Protein AF-A0A6N9H596-F1 (afdb_monomer)

Nearest PDB structures (foldseek):
  4kg4-assembly2_B  TM=6.876E-01  e=5.874E-07  Saccharomyces cerevisiae S288C
  6am0-assembly1_E  TM=7.387E-01  e=6.063E-06  Kluyveromyces lactis NRRL Y-1140
  3dku-assembly8_H  TM=7.621E-01  e=1.562E-05  Escherichia coli APEC O1
  4hfq-assembly1_B  TM=6.182E-01  e=1.717E-06  Streptococcus pneumoniae TIGR4
  3fk9-assembly1_B  TM=6.893E-01  e=8.055E-05  Halalkalibacterium halodurans

Foldseek 3Di:
DDDDDDDPPDALEAEKEFEWAQQQPAQWTKWFDFPPAQATEGQIHGADDVGDSLRRRQVRCCAFFVWGADSVQKDFLDWDKDCFRGDPPHIYTYGYIYGQDHTPPAPSVATDGHDGTPDMDIAHLQHDDDDPRHHYTCCSHVPDSVRQDPCRNPD

Solvent-accessible surface area (backbone atoms only — not comparable to full-atom values): 8842 Å² total; per-residue (Å²): 136,84,78,95,83,81,76,82,76,74,79,52,61,45,60,30,14,28,41,45,38,42,43,92,86,48,74,22,34,50,28,30,22,45,64,98,60,54,40,34,29,54,45,48,39,61,47,57,94,90,48,47,56,67,58,26,30,43,51,32,36,35,56,39,38,56,22,51,66,60,72,93,39,51,40,80,71,51,72,51,73,28,60,34,72,88,42,90,90,29,31,32,39,35,40,33,29,40,41,71,64,78,53,53,71,58,43,86,92,64,55,52,64,28,86,62,42,67,44,59,47,78,40,52,64,74,68,75,82,69,52,101,76,42,35,63,20,42,48,44,66,77,43,54,56,76,59,64,56,89,63,57,80,56,126

Structure (mmCIF, N/CA/C/O backbone):
data_AF-A0A6N9H596-F1
#
_entry.id   AF-A0A6N9H596-F1
#
loop_
_atom_site.group_PDB
_atom_site.id
_atom_site.type_symbol
_atom_site.label_atom_id
_atom_site.label_alt_id
_atom_site.label_comp_id
_atom_site.label_asym_id
_atom_site.label_entity_id
_atom_site.label_seq_id
_atom_site.pdbx_PDB_ins_code
_atom_site.Cartn_x
_atom_site.Cartn_y
_atom_site.Cartn_z
_atom_site.occupancy
_atom_site.B_iso_or_equiv
_atom_site.auth_seq_id
_atom_site.auth_comp_id
_atom_site.auth_asym_id
_atom_site.auth_atom_id
_atom_site.pdbx_PDB_model_num
ATOM 1 N N . MET A 1 1 ? -27.590 21.011 37.246 1.00 34.81 1 MET A N 1
ATOM 2 C CA . MET A 1 1 ? -28.339 19.759 37.486 1.00 34.81 1 MET A CA 1
ATOM 3 C C . MET A 1 1 ? -28.638 19.168 36.111 1.00 34.81 1 MET A C 1
ATOM 5 O O . MET A 1 1 ? -29.589 19.600 35.486 1.00 34.81 1 MET A O 1
ATOM 9 N N . ALA A 1 2 ? -27.620 18.592 35.466 1.00 35.25 2 ALA A N 1
ATOM 10 C CA . ALA A 1 2 ? -27.331 17.146 35.418 1.00 35.25 2 ALA A CA 1
ATOM 11 C C . ALA A 1 2 ? -28.233 16.441 34.371 1.00 35.25 2 ALA A C 1
ATOM 13 O O . ALA A 1 2 ? -29.444 16.534 34.481 1.00 35.25 2 ALA A O 1
ATOM 14 N N . GLY A 1 3 ? -27.725 15.774 33.332 1.00 34.72 3 GLY A N 1
ATOM 15 C CA . GLY A 1 3 ? -26.351 15.346 33.113 1.00 34.72 3 GLY A CA 1
ATOM 16 C C . GLY A 1 3 ? -26.031 14.963 31.668 1.00 34.72 3 GLY A C 1
ATOM 17 O O . GLY A 1 3 ? -26.901 14.709 30.840 1.00 34.72 3 GLY A O 1
ATOM 18 N N . GLN A 1 4 ? -24.721 14.972 31.425 1.00 48.22 4 GLN A N 1
ATOM 19 C CA . GLN A 1 4 ? -24.009 14.232 30.391 1.00 48.22 4 GLN A CA 1
ATOM 20 C C . GLN A 1 4 ? -24.523 12.801 30.276 1.00 48.22 4 GLN A C 1
ATOM 22 O O . GLN A 1 4 ? -24.359 12.083 31.250 1.00 48.22 4 GLN A O 1
ATOM 27 N N . GLU A 1 5 ? -24.971 12.389 29.089 1.00 43.16 5 GLU A N 1
ATOM 28 C CA . GLU A 1 5 ? -24.792 11.044 28.513 1.00 43.16 5 GLU A CA 1
ATOM 29 C C . GLU A 1 5 ? -24.924 11.206 26.984 1.00 43.16 5 GLU A C 1
ATOM 31 O O . GLU A 1 5 ? -26.008 11.385 26.451 1.00 43.16 5 GLU A O 1
ATOM 36 N N . ASN A 1 6 ? -23.834 11.310 26.227 1.00 42.81 6 ASN A N 1
ATOM 37 C CA . ASN A 1 6 ? -23.282 10.103 25.635 1.00 42.81 6 ASN A CA 1
ATOM 38 C C . ASN A 1 6 ? -21.759 10.210 25.505 1.00 42.81 6 ASN A C 1
ATOM 40 O O . ASN A 1 6 ? -21.213 11.159 24.943 1.00 42.81 6 ASN A O 1
ATOM 44 N N . ARG A 1 7 ? -21.095 9.215 26.084 1.00 44.06 7 ARG A N 1
ATOM 45 C CA . ARG A 1 7 ? -19.648 9.027 26.098 1.00 44.06 7 ARG A CA 1
ATOM 46 C C . ARG A 1 7 ? -19.102 8.984 24.671 1.00 44.06 7 ARG A C 1
ATOM 48 O O . ARG A 1 7 ? -19.744 8.437 23.781 1.00 44.06 7 ARG A O 1
ATOM 55 N N . LEU A 1 8 ? -17.882 9.496 24.511 1.00 46.84 8 LEU A N 1
ATOM 56 C CA . LEU A 1 8 ? -16.952 9.173 23.431 1.00 46.84 8 LEU A CA 1
ATOM 57 C C . LEU A 1 8 ? -17.111 7.691 23.049 1.00 46.84 8 LEU A C 1
ATOM 59 O O . LEU A 1 8 ? -16.730 6.809 23.821 1.00 46.84 8 LEU A O 1
ATOM 63 N N . ALA A 1 9 ? -17.709 7.408 21.893 1.00 44.53 9 ALA A N 1
ATOM 64 C CA . ALA A 1 9 ? -17.586 6.097 21.281 1.00 44.53 9 ALA A CA 1
ATOM 65 C C . ALA A 1 9 ? -16.108 5.965 20.899 1.00 44.53 9 ALA A C 1
ATOM 67 O O . ALA A 1 9 ? -15.684 6.542 19.903 1.00 44.53 9 ALA A O 1
ATOM 68 N N . GLY A 1 10 ? -15.322 5.325 21.771 1.00 45.53 10 GLY A N 1
ATOM 69 C CA . GLY A 1 10 ? -13.876 5.176 21.618 1.00 45.53 10 GLY A CA 1
ATOM 70 C C . GLY A 1 10 ? -13.525 4.750 20.197 1.00 45.53 10 GLY A C 1
ATOM 71 O O . GLY A 1 10 ? -14.109 3.804 19.668 1.00 45.53 10 GLY A O 1
ATOM 72 N N . GLU A 1 11 ? -12.628 5.511 19.582 1.00 60.19 11 GLU A N 1
ATOM 73 C CA . GLU A 1 11 ? -12.258 5.455 18.173 1.00 60.19 11 GLU A CA 1
ATOM 74 C C . GLU A 1 11 ? -11.839 4.032 17.774 1.00 60.19 11 GLU A C 1
ATOM 76 O O . GLU A 1 11 ? -10.731 3.581 18.056 1.00 60.19 11 GLU A O 1
ATOM 81 N N . ARG A 1 12 ? -12.733 3.305 17.093 1.00 86.88 12 ARG A N 1
ATOM 82 C CA . ARG A 1 12 ? -12.434 2.024 16.427 1.00 86.88 12 ARG A CA 1
ATOM 83 C C . ARG A 1 12 ? -11.713 2.275 15.101 1.00 86.88 12 ARG A C 1
ATOM 85 O O . ARG A 1 12 ? -12.112 1.762 14.058 1.00 86.88 12 ARG A O 1
ATOM 92 N N . THR A 1 13 ? -10.685 3.110 15.152 1.00 93.69 13 THR A N 1
ATOM 93 C CA . THR A 1 13 ? -9.926 3.554 13.988 1.00 93.69 13 THR A CA 1
ATOM 94 C C . THR A 1 13 ? -8.582 2.852 13.976 1.00 93.69 13 THR A C 1
ATOM 96 O O . THR A 1 13 ? -7.810 2.918 14.931 1.00 93.69 13 THR A O 1
ATOM 99 N N . ILE A 1 14 ? -8.292 2.186 12.869 1.00 95.31 14 ILE A N 1
ATOM 100 C CA . ILE A 1 14 ? -7.006 1.563 12.591 1.00 95.31 14 ILE A CA 1
ATOM 101 C C . ILE A 1 14 ? -6.198 2.536 11.741 1.00 95.31 14 ILE A C 1
ATOM 103 O O . ILE A 1 14 ? -6.621 2.901 10.649 1.00 95.31 14 ILE A O 1
ATOM 107 N N . VAL A 1 15 ? -5.039 2.957 12.234 1.00 97.81 15 VAL A N 1
ATOM 108 C CA . VAL A 1 15 ? -4.144 3.850 11.494 1.00 97.81 15 VAL A CA 1
ATOM 109 C C . VAL A 1 15 ? -3.096 3.023 10.755 1.00 97.81 15 VAL A C 1
ATOM 111 O O . VAL A 1 15 ? -2.469 2.160 11.370 1.00 97.81 15 VAL A O 1
ATOM 114 N N . VAL A 1 16 ? -2.917 3.267 9.456 1.00 98.19 16 VAL A N 1
ATOM 115 C CA . VAL A 1 16 ? -1.958 2.530 8.614 1.00 98.19 16 VAL A CA 1
ATOM 116 C C . VAL A 1 16 ? -1.181 3.448 7.679 1.00 98.19 16 VAL A C 1
ATOM 118 O O . VAL A 1 16 ? -1.688 4.481 7.241 1.00 98.19 16 VAL A O 1
ATOM 121 N N . ALA A 1 17 ? 0.025 3.024 7.321 1.00 98.75 17 ALA A N 1
ATOM 122 C CA . ALA A 1 17 ? 0.711 3.493 6.128 1.00 98.75 17 ALA A CA 1
ATOM 123 C C . ALA A 1 17 ? 0.492 2.475 5.001 1.00 98.75 17 ALA A C 1
ATOM 125 O O . ALA A 1 17 ? 0.474 1.272 5.255 1.00 98.75 17 ALA A O 1
ATOM 126 N N . ALA A 1 18 ? 0.307 2.942 3.768 1.00 98.75 18 ALA A N 1
ATOM 127 C CA . ALA A 1 18 ? 0.048 2.085 2.614 1.00 98.75 18 ALA A CA 1
ATOM 128 C C . ALA A 1 18 ? 0.769 2.590 1.360 1.00 98.75 18 ALA A C 1
ATOM 130 O O . ALA A 1 18 ? 0.989 3.792 1.219 1.00 98.75 18 ALA A O 1
ATOM 131 N N . VAL A 1 19 ? 1.100 1.696 0.423 1.00 98.81 19 VAL A N 1
ATOM 132 C CA . VAL A 1 19 ? 1.802 2.064 -0.818 1.00 98.81 19 VAL A CA 1
ATOM 133 C C . VAL A 1 19 ? 1.075 1.602 -2.075 1.00 98.81 19 VAL A C 1
ATOM 135 O O . VAL A 1 19 ? 0.574 0.488 -2.174 1.00 98.81 19 VAL A O 1
ATOM 138 N N . LEU A 1 20 ? 1.058 2.471 -3.077 1.00 98.81 20 LEU A N 1
ATOM 139 C CA . LEU A 1 20 ? 0.707 2.174 -4.455 1.00 98.81 20 LEU A CA 1
ATOM 140 C C . LEU A 1 20 ? 1.990 1.882 -5.238 1.00 98.81 20 LEU A C 1
ATOM 142 O O . LEU A 1 20 ? 2.874 2.736 -5.338 1.00 98.81 20 LEU A O 1
ATOM 146 N N . ILE A 1 21 ? 2.067 0.692 -5.832 1.00 98.62 21 ILE A N 1
ATOM 147 C CA . ILE A 1 21 ? 3.151 0.282 -6.733 1.00 98.62 21 ILE A CA 1
ATOM 148 C C . ILE A 1 21 ? 2.530 -0.059 -8.086 1.00 98.62 21 ILE A C 1
ATOM 150 O O . ILE A 1 21 ? 1.626 -0.894 -8.162 1.00 98.62 21 ILE A O 1
ATOM 154 N N . ALA A 1 22 ? 2.995 0.602 -9.146 1.00 98.44 22 ALA A N 1
ATOM 155 C CA . ALA A 1 22 ? 2.505 0.392 -10.503 1.00 98.44 22 ALA A CA 1
ATOM 156 C C . ALA A 1 22 ? 3.182 -0.811 -11.171 1.00 98.44 22 ALA A C 1
ATOM 158 O O . ALA A 1 22 ? 4.383 -1.045 -11.016 1.00 98.44 22 ALA A O 1
ATOM 159 N N . HIS A 1 23 ? 2.423 -1.547 -11.980 1.00 98.12 23 HIS A N 1
ATOM 160 C CA . HIS A 1 23 ? 2.998 -2.530 -12.887 1.00 98.12 23 HIS A CA 1
ATOM 161 C C . HIS A 1 23 ? 3.790 -1.791 -13.983 1.00 98.12 23 HIS A C 1
ATOM 163 O O . HIS A 1 23 ? 3.245 -0.888 -14.619 1.00 98.12 23 HIS A O 1
ATOM 169 N N . PRO A 1 24 ? 5.029 -2.196 -14.319 1.00 96.75 24 PRO A N 1
ATOM 170 C CA . PRO A 1 24 ? 5.893 -1.438 -15.239 1.00 96.75 24 PRO A CA 1
ATOM 171 C C . PRO A 1 24 ? 5.410 -1.407 -16.698 1.00 96.75 24 PRO A C 1
ATOM 173 O O . PRO A 1 24 ? 5.975 -0.709 -17.533 1.00 96.75 24 PRO A O 1
ATOM 176 N N . ARG A 1 25 ? 4.410 -2.225 -17.048 1.00 96.19 25 ARG A N 1
ATOM 177 C CA . ARG A 1 25 ? 3.905 -2.374 -18.431 1.00 96.19 25 ARG A CA 1
ATOM 178 C C . ARG A 1 25 ? 2.386 -2.347 -18.577 1.00 96.19 25 ARG A C 1
ATOM 180 O O . ARG A 1 25 ? 1.881 -2.449 -19.688 1.00 96.19 25 ARG A O 1
ATOM 187 N N . ARG A 1 26 ? 1.649 -2.316 -17.467 1.00 96.62 26 ARG A N 1
ATOM 188 C CA . ARG A 1 26 ? 0.185 -2.441 -17.448 1.00 96.62 26 ARG A CA 1
ATOM 189 C C . ARG A 1 26 ? -0.352 -1.373 -16.516 1.00 96.62 26 ARG A C 1
ATOM 191 O O . ARG A 1 26 ? 0.319 -1.009 -15.559 1.00 96.62 26 ARG A O 1
ATOM 198 N N . ARG A 1 27 ? -1.562 -0.884 -16.777 1.00 97.19 27 ARG A N 1
ATOM 199 C CA . ARG A 1 27 ? -2.247 0.075 -15.896 1.00 97.19 27 ARG A CA 1
ATOM 200 C C . ARG A 1 27 ? -2.851 -0.651 -14.697 1.00 97.19 27 ARG A C 1
ATOM 202 O O . ARG A 1 27 ? -4.063 -0.653 -14.498 1.00 97.19 27 ARG A O 1
ATOM 209 N N . GLU A 1 28 ? -1.985 -1.328 -13.959 1.00 98.44 28 GLU A N 1
ATOM 210 C CA . GLU A 1 28 ? -2.320 -2.189 -12.839 1.00 98.44 28 GLU A CA 1
ATOM 211 C C . GLU A 1 28 ? -1.501 -1.808 -11.607 1.00 98.44 28 GLU A C 1
ATOM 213 O O . GLU A 1 28 ? -0.393 -1.284 -11.715 1.00 98.44 28 GLU A O 1
ATOM 218 N N . VAL A 1 29 ? -2.055 -2.098 -10.438 1.00 98.56 29 VAL A N 1
ATOM 219 C CA . VAL A 1 29 ? -1.489 -1.799 -9.127 1.00 98.56 29 VAL A CA 1
ATOM 220 C C . VAL A 1 29 ? -1.302 -3.098 -8.359 1.00 98.56 29 VAL A C 1
ATOM 222 O O . VAL A 1 29 ? -2.156 -3.987 -8.427 1.00 98.56 29 VAL A O 1
ATOM 225 N N . LEU A 1 30 ? -0.185 -3.208 -7.641 1.00 98.75 30 LEU A N 1
ATOM 226 C CA . LEU A 1 30 ? 0.064 -4.328 -6.743 1.00 98.75 30 LEU A CA 1
ATOM 227 C C . LEU A 1 30 ? -0.843 -4.215 -5.515 1.00 98.75 30 LEU A C 1
ATOM 229 O O . LEU A 1 30 ? -0.841 -3.197 -4.825 1.00 98.75 30 LEU A O 1
ATOM 233 N N . MET A 1 31 ? -1.594 -5.272 -5.230 1.00 98.75 31 MET A N 1
ATOM 234 C CA . MET A 1 31 ? -2.426 -5.387 -4.036 1.00 98.75 31 MET A CA 1
ATOM 235 C C . MET A 1 31 ? -2.175 -6.720 -3.344 1.00 98.75 31 MET A C 1
ATOM 237 O O . MET A 1 31 ? -1.842 -7.718 -3.987 1.00 98.75 31 MET A O 1
ATOM 241 N N . VAL A 1 32 ? -2.387 -6.747 -2.035 1.00 98.44 32 VAL A N 1
ATOM 242 C CA . VAL A 1 32 ? -2.208 -7.913 -1.171 1.00 98.44 32 VAL A CA 1
ATOM 243 C C . VAL A 1 32 ? -3.517 -8.306 -0.507 1.00 98.44 32 VAL A C 1
ATOM 245 O O . VAL A 1 32 ? -4.420 -7.490 -0.345 1.00 98.44 32 VAL A O 1
ATOM 248 N N . ARG A 1 33 ? -3.627 -9.565 -0.093 1.00 97.69 33 ARG A N 1
ATOM 249 C CA . ARG A 1 33 ? -4.746 -10.086 0.699 1.00 97.69 33 ARG A CA 1
ATOM 250 C C . ARG A 1 33 ? -4.203 -10.829 1.910 1.00 97.69 33 ARG A C 1
ATOM 252 O O . ARG A 1 33 ? -3.334 -11.691 1.765 1.00 97.69 33 ARG A O 1
ATOM 259 N N . LYS A 1 34 ? -4.749 -10.546 3.092 1.00 95.81 34 LYS A N 1
ATOM 260 C CA . LYS A 1 34 ? -4.358 -11.205 4.346 1.00 95.81 34 LYS A CA 1
ATOM 261 C C . LYS A 1 34 ? -4.885 -12.641 4.426 1.00 95.81 34 LYS A C 1
ATOM 263 O O . LYS A 1 34 ? -5.865 -13.017 3.776 1.00 95.81 34 LYS A O 1
ATOM 268 N N . ARG A 1 35 ? -4.233 -13.479 5.236 1.00 94.38 35 ARG A N 1
ATOM 269 C CA . ARG A 1 35 ? -4.748 -14.821 5.566 1.00 94.38 35 ARG A CA 1
ATOM 270 C C . ARG A 1 35 ? -6.114 -14.709 6.238 1.00 94.38 35 ARG A C 1
ATOM 272 O O . ARG A 1 35 ? -6.321 -13.873 7.106 1.00 94.38 35 ARG A O 1
ATOM 279 N N . GLY A 1 36 ? -7.039 -15.576 5.832 1.00 92.12 36 GLY A N 1
ATOM 280 C CA . GLY A 1 36 ? -8.386 -15.634 6.405 1.00 92.12 36 GLY A CA 1
ATOM 281 C C . GLY A 1 36 ? -9.361 -14.552 5.925 1.00 92.12 36 GLY A C 1
ATOM 282 O O . GLY A 1 36 ? -10.482 -14.531 6.418 1.00 92.12 36 GLY A O 1
ATOM 283 N N . THR A 1 37 ? -8.989 -13.693 4.966 1.00 93.06 37 THR A N 1
ATOM 284 C CA . THR A 1 37 ? -9.870 -12.629 4.440 1.00 93.06 37 THR A CA 1
ATOM 285 C C . THR A 1 37 ? -10.056 -12.719 2.921 1.00 93.06 37 THR A C 1
ATOM 287 O O . THR A 1 37 ? -9.303 -13.414 2.241 1.00 93.06 37 THR A O 1
ATOM 290 N N . SER A 1 38 ? -11.067 -12.043 2.368 1.00 92.75 38 SER A N 1
ATOM 291 C CA . SER A 1 38 ? -11.393 -11.988 0.925 1.00 92.75 38 SER A CA 1
ATOM 292 C C . SER A 1 38 ? -10.946 -10.691 0.241 1.00 92.75 38 SER A C 1
ATOM 294 O O . SER A 1 38 ? -10.850 -10.643 -0.986 1.00 92.75 38 SER A O 1
ATOM 296 N N . ALA A 1 39 ? -10.683 -9.638 1.017 1.00 96.94 39 ALA A N 1
ATOM 297 C CA . ALA A 1 39 ? -10.402 -8.313 0.486 1.00 96.94 39 ALA A CA 1
ATOM 298 C C . ALA A 1 39 ? -8.934 -8.148 0.074 1.00 96.94 39 ALA A C 1
ATOM 300 O O . ALA A 1 39 ? -8.026 -8.394 0.872 1.00 96.94 39 ALA A O 1
ATOM 301 N N . PHE A 1 40 ? -8.712 -7.668 -1.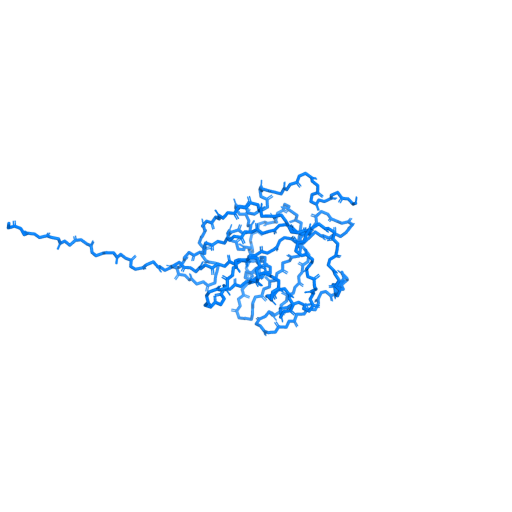148 1.00 98.31 40 PHE A N 1
ATOM 302 C CA . PHE A 1 40 ? -7.430 -7.127 -1.583 1.00 98.31 40 PHE A CA 1
ATOM 303 C C . PHE A 1 40 ? -7.303 -5.659 -1.163 1.00 98.31 40 PHE A C 1
ATOM 305 O O . PHE A 1 40 ? -8.256 -4.885 -1.253 1.00 98.31 40 PHE A O 1
ATOM 312 N N . MET A 1 41 ? -6.121 -5.280 -0.695 1.00 98.19 41 MET A N 1
ATOM 313 C CA . MET A 1 41 ? -5.771 -3.944 -0.213 1.00 98.19 41 MET A CA 1
ATOM 314 C C . MET A 1 41 ? -4.376 -3.552 -0.686 1.00 98.19 41 MET A C 1
ATOM 316 O O . MET A 1 41 ? -3.626 -4.381 -1.198 1.00 98.19 41 MET A O 1
ATOM 320 N N . LEU A 1 42 ? -4.025 -2.283 -0.513 1.00 98.56 42 LEU A N 1
ATOM 321 C CA . LEU A 1 42 ? -2.645 -1.847 -0.702 1.00 98.56 42 LEU A CA 1
ATOM 322 C C . LEU A 1 42 ? -1.719 -2.552 0.308 1.00 98.56 42 LEU A C 1
ATOM 324 O O . LEU A 1 42 ? -2.153 -2.758 1.444 1.00 98.56 42 LEU A O 1
ATOM 328 N N . PRO A 1 43 ? -0.476 -2.897 -0.078 1.00 98.31 43 PRO A N 1
ATOM 329 C CA . PRO A 1 43 ? 0.554 -3.298 0.876 1.00 98.31 43 PRO A CA 1
ATOM 330 C C . PRO A 1 43 ? 0.767 -2.217 1.933 1.00 98.31 43 PRO A C 1
ATOM 332 O O . PRO A 1 43 ? 0.695 -1.021 1.615 1.00 98.31 43 PRO A O 1
ATOM 335 N N . GLY A 1 44 ? 1.051 -2.638 3.162 1.00 97.88 44 GLY A N 1
ATOM 336 C CA . GLY A 1 44 ? 1.266 -1.732 4.280 1.00 97.88 44 GLY A CA 1
ATOM 337 C C . GLY A 1 44 ? 0.625 -2.198 5.582 1.00 97.88 44 GLY A C 1
ATOM 338 O O . GLY A 1 44 ? -0.104 -3.188 5.649 1.00 97.88 44 GLY A O 1
ATOM 339 N N . GLY A 1 45 ? 0.859 -1.424 6.635 1.00 97.19 45 GLY A N 1
ATOM 340 C CA . GLY A 1 45 ? 0.551 -1.843 7.992 1.00 97.19 45 GLY A CA 1
ATOM 341 C C . GLY A 1 45 ? 0.527 -0.696 8.988 1.00 97.19 45 GLY A C 1
ATOM 342 O O . GLY A 1 45 ? 0.570 0.486 8.635 1.00 97.19 45 GLY A O 1
ATOM 343 N N . LYS A 1 46 ? 0.377 -1.060 10.261 1.00 97.56 46 LYS A N 1
ATOM 344 C CA . LYS A 1 46 ? 0.304 -0.101 11.367 1.00 97.56 46 LYS A CA 1
ATOM 345 C C . LYS A 1 46 ? 1.712 0.420 11.670 1.00 97.56 46 LYS A C 1
ATOM 347 O O . LYS A 1 46 ? 2.634 -0.392 11.731 1.00 97.56 46 LYS A O 1
ATOM 352 N N . PRO A 1 47 ? 1.889 1.724 11.934 1.00 98.19 47 PRO A N 1
ATOM 353 C CA . PRO A 1 47 ? 3.164 2.208 12.437 1.00 98.19 47 PRO A CA 1
ATOM 354 C C . PRO A 1 47 ? 3.445 1.614 13.823 1.00 98.19 47 PRO A C 1
ATOM 356 O O . PRO A 1 47 ? 2.546 1.487 14.663 1.00 98.19 47 PRO A O 1
ATOM 359 N N . ALA A 1 48 ? 4.703 1.274 14.077 1.00 96.56 48 ALA A N 1
ATOM 360 C CA . ALA A 1 48 ? 5.191 0.957 15.407 1.00 96.56 48 ALA A CA 1
ATOM 361 C C . ALA A 1 48 ? 5.186 2.209 16.309 1.00 96.56 48 ALA A C 1
ATOM 363 O O . ALA A 1 48 ? 4.998 3.345 15.867 1.00 96.56 48 ALA A O 1
ATOM 364 N N . ALA A 1 49 ? 5.384 2.017 17.614 1.00 95.75 49 ALA A N 1
ATOM 365 C CA . ALA A 1 49 ? 5.365 3.121 18.570 1.00 95.75 49 ALA A CA 1
ATOM 366 C C . ALA A 1 49 ? 6.467 4.152 18.260 1.00 95.75 49 ALA A C 1
ATOM 368 O O . ALA A 1 49 ? 7.654 3.846 18.349 1.00 95.75 49 ALA A O 1
ATOM 369 N N . GLY A 1 50 ? 6.059 5.381 17.928 1.00 96.56 50 GLY A N 1
ATOM 370 C CA . GLY A 1 50 ? 6.967 6.469 17.551 1.00 96.56 50 GLY A CA 1
ATOM 371 C C . GLY A 1 50 ? 7.486 6.405 16.109 1.00 96.56 50 GLY A C 1
ATOM 372 O O . GLY A 1 50 ? 8.289 7.253 15.733 1.00 96.56 50 GLY A O 1
ATOM 373 N N . GLU A 1 51 ? 7.034 5.435 15.311 1.00 97.88 51 GLU A N 1
ATOM 374 C CA . GLU A 1 51 ? 7.408 5.284 13.904 1.00 97.88 51 GLU A CA 1
ATOM 375 C C . GLU A 1 51 ? 6.645 6.291 13.031 1.00 97.88 51 GLU A C 1
ATOM 377 O O . GLU A 1 51 ? 5.446 6.520 13.221 1.00 97.88 51 GLU A O 1
ATOM 382 N N . SER A 1 52 ? 7.334 6.909 12.069 1.00 98.50 52 SER A N 1
ATOM 383 C CA . SER A 1 52 ? 6.672 7.757 11.076 1.00 98.50 52 SER A CA 1
ATOM 384 C C . SER A 1 52 ? 5.906 6.901 10.058 1.00 98.50 52 SER A C 1
ATOM 386 O O . SER A 1 52 ? 6.229 5.735 9.852 1.00 98.50 52 SER A O 1
ATOM 388 N N . MET A 1 53 ? 4.914 7.467 9.360 1.00 98.56 53 MET A N 1
ATOM 389 C CA . MET A 1 53 ? 4.216 6.724 8.293 1.00 98.56 53 MET A CA 1
ATOM 390 C C . MET A 1 53 ? 5.153 6.326 7.152 1.00 98.56 53 MET A C 1
ATOM 392 O O . MET A 1 53 ? 4.964 5.278 6.540 1.00 98.56 53 MET A O 1
ATOM 396 N N . LEU A 1 54 ? 6.165 7.156 6.879 1.00 98.62 54 LEU A N 1
ATOM 397 C CA . LEU A 1 54 ? 7.191 6.848 5.894 1.00 98.62 54 LEU A CA 1
ATOM 398 C C . LEU A 1 54 ? 8.008 5.632 6.344 1.00 98.62 54 LEU A C 1
ATOM 400 O O . LEU A 1 54 ? 8.097 4.663 5.603 1.00 98.62 54 LEU A O 1
ATOM 404 N N . ASP A 1 55 ? 8.541 5.639 7.565 1.00 98.56 55 ASP A N 1
ATOM 405 C CA . ASP A 1 55 ? 9.336 4.513 8.075 1.00 98.56 55 ASP A CA 1
ATOM 406 C C . ASP A 1 55 ? 8.505 3.227 8.156 1.00 98.56 55 ASP A C 1
ATOM 408 O O . ASP A 1 55 ? 8.975 2.163 7.751 1.00 98.56 55 ASP A O 1
ATOM 412 N N . ALA A 1 56 ? 7.238 3.344 8.570 1.00 98.69 56 ALA A N 1
ATOM 413 C CA . ALA A 1 56 ? 6.304 2.230 8.602 1.00 98.69 56 ALA A CA 1
ATOM 414 C C . ALA A 1 56 ? 6.141 1.602 7.216 1.00 98.69 56 ALA A C 1
ATOM 416 O O . ALA A 1 56 ? 6.277 0.392 7.082 1.00 98.69 56 ALA A O 1
ATOM 417 N N . ILE A 1 57 ? 5.909 2.390 6.158 1.00 98.62 57 ILE A N 1
ATOM 418 C CA . ILE A 1 57 ? 5.713 1.800 4.829 1.00 98.62 57 ILE A CA 1
ATOM 419 C C . ILE A 1 57 ? 6.994 1.197 4.242 1.00 98.62 57 ILE A C 1
ATOM 421 O O . ILE A 1 57 ? 6.916 0.203 3.522 1.00 98.62 57 ILE A O 1
ATOM 425 N N . LEU A 1 58 ? 8.168 1.748 4.571 1.00 98.69 58 LEU A N 1
ATOM 426 C CA . LEU A 1 58 ? 9.455 1.156 4.192 1.00 98.69 58 LEU A CA 1
ATOM 427 C C . LEU A 1 58 ? 9.630 -0.224 4.840 1.00 98.69 58 LEU A C 1
ATOM 429 O O . LEU A 1 58 ? 9.969 -1.188 4.153 1.00 98.69 58 LEU A O 1
ATOM 433 N N . ARG A 1 59 ? 9.369 -0.321 6.150 1.00 98.50 59 ARG A N 1
ATOM 434 C CA . ARG A 1 59 ? 9.463 -1.566 6.918 1.00 98.50 59 ARG A CA 1
ATOM 435 C C . ARG A 1 59 ? 8.440 -2.599 6.448 1.00 98.50 59 ARG A C 1
ATOM 437 O O . ARG A 1 59 ? 8.815 -3.725 6.143 1.00 98.50 59 ARG A O 1
ATOM 444 N N . GLU A 1 60 ? 7.169 -2.219 6.351 1.00 98.31 60 GLU A N 1
ATOM 445 C CA . GLU A 1 60 ? 6.075 -3.120 5.966 1.00 98.31 60 GLU A CA 1
ATOM 446 C C . GLU A 1 60 ? 6.274 -3.680 4.552 1.00 98.31 60 GLU A C 1
ATOM 448 O O . GLU A 1 60 ? 6.100 -4.875 4.333 1.00 98.31 60 GLU A O 1
ATOM 453 N N . ALA A 1 61 ? 6.721 -2.866 3.588 1.00 98.19 61 ALA A N 1
ATOM 454 C CA . ALA A 1 61 ? 7.008 -3.356 2.239 1.00 98.19 61 ALA A CA 1
ATOM 455 C C . ALA A 1 61 ? 8.124 -4.421 2.229 1.00 98.19 61 ALA A C 1
ATOM 457 O O . ALA A 1 61 ? 8.012 -5.436 1.533 1.00 98.19 61 ALA A O 1
ATOM 458 N N . ALA A 1 62 ? 9.168 -4.232 3.041 1.00 98.12 62 ALA A N 1
ATOM 459 C CA . ALA A 1 62 ? 10.229 -5.220 3.200 1.00 98.12 62 ALA A CA 1
ATOM 460 C C . ALA A 1 62 ? 9.723 -6.494 3.897 1.00 98.12 62 ALA A C 1
ATOM 462 O O . ALA A 1 62 ? 10.025 -7.601 3.455 1.00 98.12 62 ALA A O 1
ATOM 463 N N . GLU A 1 63 ? 8.924 -6.358 4.956 1.00 97.62 63 GLU A N 1
ATOM 464 C CA . GLU A 1 63 ? 8.406 -7.489 5.729 1.00 97.62 63 GLU A CA 1
ATOM 465 C C . GLU A 1 63 ? 7.355 -8.315 4.981 1.00 97.62 63 GLU A C 1
ATOM 467 O O . GLU A 1 63 ? 7.386 -9.541 5.064 1.00 97.62 63 GLU A O 1
ATOM 472 N N . GLU A 1 64 ? 6.420 -7.677 4.274 1.00 97.44 64 GLU A N 1
ATOM 473 C CA . GLU A 1 64 ? 5.287 -8.344 3.622 1.00 97.44 64 GLU A CA 1
ATOM 474 C C . GLU A 1 64 ? 5.635 -8.888 2.234 1.00 97.44 64 GLU A C 1
ATOM 476 O O . GLU A 1 64 ? 5.100 -9.925 1.832 1.00 97.44 64 GLU A O 1
ATOM 481 N N . LEU A 1 65 ? 6.508 -8.192 1.499 1.00 97.88 65 LEU A N 1
ATOM 482 C CA . LEU A 1 65 ? 6.783 -8.457 0.082 1.00 97.88 65 LEU A CA 1
ATOM 483 C C . LEU A 1 65 ? 8.264 -8.709 -0.225 1.00 97.88 65 LEU A C 1
ATOM 485 O O . LEU A 1 65 ? 8.581 -9.105 -1.346 1.00 97.88 65 LEU A O 1
ATOM 489 N N . GLY A 1 66 ? 9.175 -8.471 0.724 1.00 97.69 66 GLY A N 1
ATOM 490 C CA . GLY A 1 66 ? 10.615 -8.575 0.476 1.00 97.69 66 GLY A CA 1
ATOM 491 C C . GLY A 1 66 ? 11.150 -7.500 -0.474 1.00 97.69 66 GLY A C 1
ATOM 492 O O . GLY A 1 66 ? 12.160 -7.728 -1.138 1.00 97.69 66 GLY A O 1
ATOM 493 N N . VAL A 1 67 ? 10.462 -6.356 -0.585 1.00 97.44 67 VAL A N 1
ATOM 494 C CA . VAL A 1 67 ? 10.828 -5.279 -1.517 1.00 97.44 67 VAL A CA 1
ATOM 495 C C . VAL A 1 67 ? 11.425 -4.084 -0.790 1.00 97.44 67 VAL A C 1
ATOM 497 O O . VAL A 1 67 ? 10.986 -3.713 0.297 1.00 97.44 67 VAL A O 1
ATOM 500 N N . GL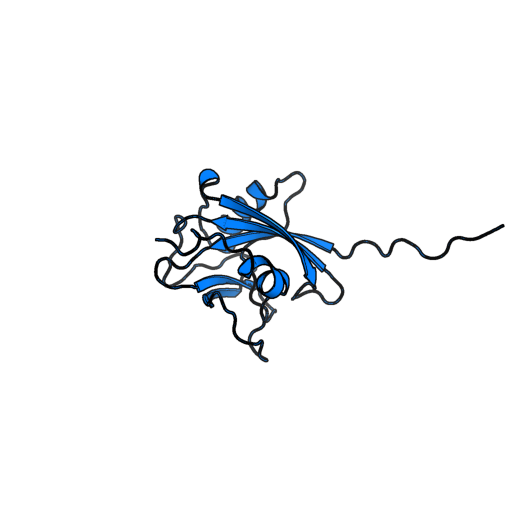U A 1 68 ? 12.397 -3.439 -1.426 1.00 97.75 68 GLU A N 1
ATOM 501 C CA . GLU A 1 68 ? 13.047 -2.244 -0.896 1.00 97.75 68 GLU A CA 1
ATOM 502 C C . GLU A 1 68 ? 12.500 -0.995 -1.588 1.00 97.75 68 GLU A C 1
ATOM 504 O O . GLU A 1 68 ? 12.650 -0.796 -2.799 1.00 97.75 68 GLU A O 1
ATOM 509 N N . LEU A 1 69 ? 11.856 -0.134 -0.801 1.00 98.50 69 LEU A N 1
ATOM 510 C CA . LEU A 1 69 ? 11.386 1.167 -1.252 1.00 98.50 69 LEU A CA 1
ATOM 511 C C . LEU A 1 69 ? 12.464 2.226 -0.985 1.00 98.50 69 LEU A C 1
ATOM 513 O O . LEU A 1 69 ? 12.939 2.395 0.132 1.00 98.50 69 LEU A O 1
ATOM 517 N N . GLU A 1 70 ? 12.826 2.990 -2.011 1.00 98.38 70 GLU A N 1
ATOM 518 C CA . GLU A 1 70 ? 13.658 4.187 -1.863 1.00 98.38 70 GLU A CA 1
ATOM 519 C C . GLU A 1 70 ? 12.799 5.371 -1.368 1.00 98.38 70 GLU A C 1
ATOM 521 O O . GLU A 1 70 ? 11.866 5.767 -2.079 1.00 98.38 70 GLU A O 1
ATOM 526 N N . PRO A 1 71 ? 13.121 6.011 -0.225 1.00 97.94 71 PRO A N 1
ATOM 527 C CA . PRO A 1 71 ? 12.326 7.124 0.307 1.00 97.94 71 PRO A CA 1
ATOM 528 C C . PRO A 1 71 ? 12.160 8.285 -0.680 1.00 97.94 71 PRO A C 1
ATOM 530 O O . PRO A 1 71 ? 11.076 8.842 -0.811 1.00 97.94 71 PRO A O 1
ATOM 533 N N . GLY A 1 72 ? 13.207 8.609 -1.449 1.00 98.12 72 GLY A N 1
ATOM 534 C CA . GLY A 1 72 ? 13.176 9.681 -2.455 1.00 98.12 72 GLY A CA 1
ATOM 535 C C . GLY A 1 72 ? 12.281 9.402 -3.671 1.00 98.12 72 GLY A C 1
ATOM 536 O O . GLY A 1 72 ? 12.084 10.289 -4.500 1.00 98.12 72 GLY A O 1
ATOM 537 N N . ARG A 1 73 ? 11.742 8.183 -3.795 1.00 98.19 73 ARG A N 1
ATOM 538 C CA . ARG A 1 73 ? 10.793 7.786 -4.845 1.00 98.19 73 ARG A CA 1
ATOM 539 C C . ARG A 1 73 ? 9.356 7.685 -4.343 1.00 98.19 73 ARG A C 1
ATOM 541 O O . ARG A 1 73 ? 8.472 7.417 -5.157 1.00 98.19 73 ARG A O 1
ATOM 548 N N . LEU A 1 74 ? 9.119 7.888 -3.048 1.00 98.50 74 LEU A N 1
ATOM 549 C CA . LEU A 1 74 ? 7.783 7.913 -2.467 1.00 98.50 74 LEU A CA 1
ATOM 550 C C . LEU A 1 74 ? 7.221 9.332 -2.504 1.00 98.50 74 LEU A C 1
ATOM 552 O O . LEU A 1 74 ? 7.875 10.295 -2.112 1.00 98.50 74 LEU A O 1
ATOM 556 N N . ALA A 1 75 ? 5.982 9.447 -2.961 1.00 98.50 75 ALA A N 1
ATOM 557 C CA . ALA A 1 75 ? 5.187 10.659 -2.849 1.00 98.50 75 ALA A CA 1
ATOM 558 C C . ALA A 1 75 ? 3.971 10.367 -1.973 1.00 98.50 75 ALA A C 1
ATOM 560 O O . ALA A 1 75 ? 3.192 9.472 -2.299 1.00 98.50 75 ALA A O 1
ATOM 561 N N . GLU A 1 76 ? 3.797 11.109 -0.882 1.00 98.56 76 GLU A N 1
ATOM 562 C CA . GLU A 1 76 ? 2.555 11.064 -0.108 1.00 98.56 76 GLU A CA 1
ATOM 563 C C . GLU A 1 76 ? 1.417 11.646 -0.955 1.00 98.56 76 GLU A C 1
ATOM 565 O O . GLU A 1 76 ? 1.527 12.755 -1.479 1.00 98.56 76 GLU A O 1
ATOM 570 N N . LEU A 1 77 ? 0.337 10.883 -1.118 1.00 98.44 77 LEU A N 1
ATOM 571 C CA . LEU A 1 77 ? -0.845 11.323 -1.859 1.00 98.44 77 LEU A CA 1
ATOM 572 C C . LEU A 1 77 ? -1.883 11.971 -0.945 1.00 98.44 77 LEU A C 1
ATOM 574 O O . LEU A 1 77 ? -2.615 12.863 -1.368 1.00 98.44 77 LEU A O 1
ATOM 578 N N . GLY A 1 78 ? -1.961 11.499 0.295 1.00 98.25 78 GLY A N 1
ATOM 579 C CA . GLY A 1 78 ? -2.900 11.992 1.284 1.00 98.25 78 GLY A CA 1
ATOM 580 C C . GLY A 1 78 ? -3.210 10.962 2.357 1.00 98.25 78 GLY A C 1
ATOM 581 O O . GLY A 1 78 ? -2.730 9.825 2.336 1.00 98.25 78 GLY A O 1
ATOM 582 N N . THR A 1 79 ? -4.043 11.390 3.301 1.00 98.62 79 THR A N 1
ATOM 583 C CA . THR A 1 79 ? -4.567 10.550 4.374 1.00 98.62 79 THR A CA 1
ATOM 584 C C . THR A 1 79 ? -6.087 10.547 4.311 1.00 98.62 79 THR A C 1
ATOM 586 O O . THR A 1 79 ? -6.714 11.605 4.373 1.00 98.62 79 THR A O 1
ATOM 589 N N . TRP A 1 80 ? -6.681 9.360 4.201 1.00 98.56 80 TRP A N 1
ATOM 590 C CA . TRP A 1 80 ? -8.132 9.186 4.098 1.00 98.56 80 TRP A CA 1
ATOM 591 C C . TRP A 1 80 ? -8.640 8.162 5.097 1.00 98.56 80 TRP A C 1
ATOM 593 O O . TRP A 1 80 ? -7.904 7.270 5.514 1.00 98.56 80 TRP A O 1
ATOM 603 N N . THR A 1 81 ? -9.921 8.275 5.441 1.00 98.00 81 THR A N 1
ATOM 604 C CA . THR A 1 81 ? -10.609 7.339 6.328 1.00 98.00 81 THR A CA 1
ATOM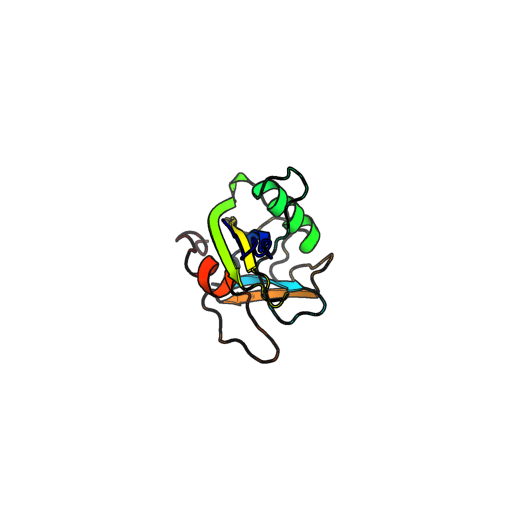 605 C C . THR A 1 81 ? -11.725 6.635 5.575 1.00 98.00 81 THR A C 1
ATOM 607 O O . THR A 1 81 ? -12.580 7.287 4.981 1.00 98.00 81 THR A O 1
ATOM 610 N N . ALA A 1 82 ? -11.744 5.308 5.645 1.00 97.31 82 ALA A N 1
ATOM 611 C CA . ALA A 1 82 ? -12.780 4.474 5.047 1.00 97.31 82 ALA A CA 1
ATOM 612 C C . ALA A 1 82 ? -13.173 3.331 5.993 1.00 97.31 82 ALA A C 1
ATOM 614 O O . ALA A 1 82 ? -12.520 3.104 7.013 1.00 97.31 82 ALA A O 1
ATOM 615 N N . ALA A 1 83 ? -14.238 2.596 5.676 1.00 96.56 83 ALA A N 1
ATOM 616 C CA . ALA A 1 83 ? -14.589 1.394 6.430 1.00 96.56 83 ALA A CA 1
ATOM 617 C C . ALA A 1 83 ? -13.472 0.338 6.326 1.00 96.56 83 ALA A C 1
ATOM 619 O O . ALA A 1 83 ? -12.883 0.143 5.258 1.00 96.56 83 ALA A O 1
ATOM 620 N N . ALA A 1 84 ? -13.182 -0.357 7.428 1.00 94.69 84 ALA A N 1
ATOM 621 C CA . ALA A 1 84 ? -12.237 -1.464 7.418 1.00 94.69 84 ALA A CA 1
ATOM 622 C C . ALA A 1 84 ? -12.828 -2.650 6.641 1.00 94.69 84 ALA A C 1
ATOM 624 O O . ALA A 1 84 ? -13.942 -3.089 6.915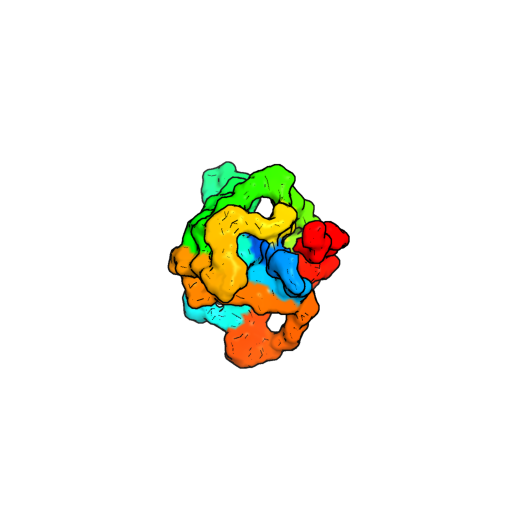 1.00 94.69 84 ALA A O 1
ATOM 625 N N . ALA A 1 85 ? -12.062 -3.203 5.699 1.00 91.06 85 ALA A N 1
ATOM 626 C CA . ALA A 1 85 ? -12.524 -4.324 4.878 1.00 91.06 85 ALA A CA 1
ATOM 627 C C . ALA A 1 85 ? -12.628 -5.646 5.661 1.00 91.06 85 ALA A C 1
ATOM 629 O O . ALA A 1 85 ? -13.442 -6.500 5.330 1.00 91.06 85 ALA A O 1
ATOM 630 N N . ASN A 1 86 ? -11.798 -5.812 6.696 1.00 86.50 86 ASN A N 1
ATOM 631 C CA . ASN A 1 86 ? -11.649 -7.078 7.420 1.00 86.50 86 ASN A CA 1
ATOM 632 C C . ASN A 1 86 ? -12.180 -7.034 8.863 1.00 86.50 86 ASN A C 1
ATOM 634 O O . ASN A 1 86 ? -12.232 -8.069 9.519 1.00 86.50 86 ASN A O 1
ATOM 638 N N . GLU A 1 87 ? -12.549 -5.858 9.377 1.00 86.19 87 GLU A N 1
ATOM 639 C CA . GLU A 1 87 ? -12.940 -5.665 10.779 1.00 86.19 87 GLU A CA 1
ATOM 640 C C . GLU A 1 87 ? -14.262 -4.891 10.843 1.00 86.19 87 GLU A C 1
ATOM 642 O O . GLU A 1 87 ? -14.302 -3.662 10.798 1.00 86.19 87 GLU A O 1
ATOM 647 N N . ALA A 1 88 ? -15.379 -5.619 10.909 1.00 87.75 88 ALA A N 1
ATOM 648 C CA . ALA A 1 88 ? -16.707 -5.013 10.917 1.00 87.75 88 ALA A CA 1
ATOM 649 C C . ALA A 1 88 ? -16.867 -4.021 12.085 1.00 87.75 88 ALA A C 1
ATOM 651 O O . ALA A 1 88 ? -16.598 -4.341 13.243 1.00 87.75 88 ALA A O 1
ATOM 652 N N . GLY A 1 89 ? -17.335 -2.809 11.777 1.00 89.94 89 GLY A N 1
ATOM 653 C CA . GLY A 1 89 ? -17.497 -1.737 12.762 1.00 89.94 89 GLY A CA 1
ATOM 654 C C . GLY A 1 89 ? -16.215 -0.966 13.097 1.00 89.94 89 GLY A C 1
ATOM 655 O O . GLY A 1 89 ? -16.263 -0.127 13.999 1.00 89.94 89 GLY A O 1
ATOM 656 N N . PHE A 1 90 ? -15.112 -1.228 12.387 1.00 94.38 90 PHE A N 1
ATOM 657 C CA . PHE A 1 90 ? -13.894 -0.418 12.409 1.00 94.38 90 PHE A CA 1
ATOM 658 C C . PHE A 1 90 ? -13.775 0.441 11.148 1.00 94.38 90 PHE A C 1
ATOM 660 O O . PHE A 1 90 ? -14.307 0.118 10.081 1.00 94.38 90 PHE A O 1
ATOM 667 N N . THR A 1 91 ? -13.032 1.532 11.271 1.00 96.62 91 THR A N 1
ATOM 668 C CA . THR A 1 91 ? -12.535 2.327 10.148 1.00 96.62 91 THR A CA 1
ATOM 669 C C . THR A 1 91 ? -11.028 2.152 10.015 1.00 96.62 91 THR A C 1
ATOM 671 O O . THR A 1 91 ? -10.337 1.802 10.971 1.00 96.62 91 THR A O 1
ATOM 674 N N . VAL A 1 92 ? -10.508 2.401 8.818 1.00 97.44 92 VAL A N 1
ATOM 675 C CA . VAL A 1 92 ? -9.076 2.517 8.550 1.00 97.44 92 VAL A CA 1
ATOM 676 C C . VAL A 1 92 ? -8.795 3.950 8.126 1.00 97.44 92 VAL A C 1
ATOM 678 O O . VAL A 1 92 ? -9.382 4.414 7.150 1.00 97.44 92 VAL A O 1
ATOM 681 N N . THR A 1 93 ? -7.896 4.625 8.837 1.00 98.38 93 THR A N 1
ATOM 682 C CA . THR A 1 93 ? -7.285 5.889 8.421 1.00 98.38 93 THR A CA 1
ATOM 683 C C . THR A 1 93 ? -5.909 5.580 7.849 1.00 98.38 93 THR A C 1
ATOM 685 O O . THR A 1 93 ? -5.000 5.205 8.587 1.00 98.38 93 THR A O 1
ATOM 688 N N . GLY A 1 94 ? -5.765 5.686 6.530 1.00 98.44 94 GLY A N 1
ATOM 689 C CA . GLY A 1 94 ? -4.535 5.332 5.832 1.00 98.44 94 GLY A CA 1
ATOM 690 C C . GLY A 1 94 ? -3.834 6.537 5.227 1.00 98.44 94 GLY A C 1
ATOM 691 O O . GLY A 1 94 ? -4.449 7.247 4.431 1.00 98.44 94 GLY A O 1
ATOM 692 N N . THR A 1 95 ? -2.556 6.722 5.558 1.00 98.88 95 THR A N 1
ATOM 693 C CA . THR A 1 95 ? -1.636 7.586 4.805 1.00 98.88 95 THR A CA 1
ATOM 694 C C . THR A 1 95 ? -1.087 6.788 3.629 1.00 98.88 95 THR A C 1
ATOM 696 O O . THR A 1 95 ? -0.442 5.756 3.818 1.00 98.88 95 THR A O 1
ATOM 699 N N . VAL A 1 96 ? -1.380 7.232 2.408 1.00 98.88 96 VAL A N 1
ATOM 700 C CA . VAL A 1 96 ? -1.049 6.492 1.185 1.00 98.88 96 VAL A CA 1
ATOM 701 C C . VAL A 1 96 ? 0.091 7.173 0.448 1.00 98.88 96 VAL A C 1
ATOM 703 O O . VAL A 1 96 ? 0.029 8.363 0.139 1.00 98.88 96 VAL A O 1
ATOM 706 N N . PHE A 1 97 ? 1.094 6.382 0.090 1.00 98.88 97 PHE A N 1
ATOM 707 C CA . PHE A 1 97 ? 2.211 6.790 -0.745 1.00 98.88 97 PHE A CA 1
ATOM 708 C C . PHE A 1 97 ? 2.096 6.171 -2.138 1.00 98.88 97 PHE A C 1
ATOM 710 O O . PHE A 1 97 ? 1.619 5.051 -2.289 1.00 98.88 97 PHE A O 1
ATOM 717 N N . ALA A 1 98 ? 2.580 6.861 -3.162 1.00 98.75 98 ALA A N 1
ATOM 718 C CA . ALA A 1 98 ? 2.838 6.287 -4.477 1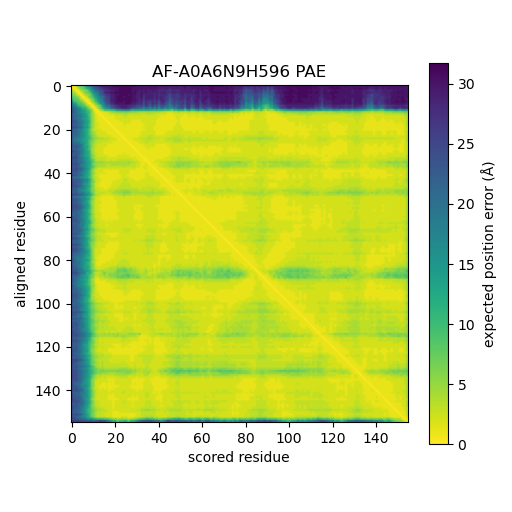.00 98.75 98 ALA A CA 1
ATOM 719 C C . ALA A 1 98 ? 4.340 6.145 -4.696 1.00 98.75 98 ALA A C 1
ATOM 721 O O . ALA A 1 98 ? 5.092 7.098 -4.486 1.00 98.75 98 ALA A O 1
ATOM 722 N N . TYR A 1 99 ? 4.771 4.969 -5.145 1.00 98.62 99 TYR A N 1
ATOM 723 C CA . TYR A 1 99 ? 6.167 4.702 -5.461 1.00 98.62 99 TYR A CA 1
ATOM 724 C C . TYR A 1 99 ? 6.461 4.928 -6.949 1.00 98.62 99 TYR A C 1
ATOM 726 O O . TYR A 1 99 ? 5.741 4.439 -7.821 1.00 98.62 99 TYR A O 1
ATOM 734 N N . ARG A 1 100 ? 7.541 5.657 -7.252 1.00 97.94 100 ARG A N 1
ATOM 735 C CA . ARG A 1 100 ? 7.993 5.921 -8.624 1.00 97.94 100 ARG A CA 1
ATOM 736 C C . ARG A 1 100 ? 8.938 4.831 -9.140 1.00 97.94 100 ARG A C 1
ATOM 738 O O . ARG A 1 100 ? 10.118 4.797 -8.785 1.00 97.94 100 ARG A O 1
ATOM 745 N N . GLY A 1 101 ? 8.452 4.046 -10.098 1.00 96.00 101 GLY A N 1
ATOM 746 C CA . GLY A 1 101 ? 9.208 2.986 -10.769 1.00 96.00 101 GLY A CA 1
ATOM 747 C C . GLY A 1 101 ? 8.918 1.607 -10.181 1.00 96.00 101 GLY A C 1
ATOM 748 O O . GLY A 1 101 ? 7.896 1.396 -9.535 1.00 96.00 101 GLY A O 1
ATOM 749 N N . THR A 1 102 ? 9.814 0.652 -10.423 1.00 97.00 102 THR A N 1
ATOM 750 C CA . THR A 1 102 ? 9.718 -0.708 -9.873 1.00 97.00 102 THR A CA 1
ATOM 751 C C . THR A 1 102 ? 10.688 -0.846 -8.697 1.00 97.00 102 THR A C 1
ATOM 753 O O . THR A 1 102 ? 11.882 -0.640 -8.916 1.00 97.00 102 THR A O 1
ATOM 756 N N . PRO A 1 103 ? 10.209 -1.157 -7.475 1.00 97.44 103 PRO A N 1
ATOM 757 C CA . PRO A 1 103 ? 11.071 -1.365 -6.313 1.00 97.44 103 PRO A CA 1
ATOM 758 C C . PRO A 1 103 ? 12.116 -2.456 -6.541 1.00 97.44 103 PRO A C 1
ATOM 760 O O . PRO A 1 103 ? 11.857 -3.438 -7.244 1.00 97.44 103 PRO A O 1
ATOM 763 N N . ALA A 1 104 ? 13.273 -2.324 -5.894 1.00 96.62 104 ALA A N 1
ATOM 764 C CA . ALA A 1 104 ? 14.244 -3.408 -5.851 1.00 96.62 104 ALA A CA 1
ATOM 765 C C . ALA A 1 104 ? 13.659 -4.614 -5.092 1.00 96.62 104 ALA A C 1
ATOM 767 O O . ALA A 1 104 ? 12.870 -4.459 -4.160 1.00 96.62 104 ALA A O 1
ATOM 768 N N . GLY A 1 105 ? 14.012 -5.826 -5.526 1.00 95.44 105 GLY A N 1
ATOM 769 C CA . GLY A 1 105 ? 13.502 -7.077 -4.947 1.00 95.44 105 GLY A CA 1
ATOM 770 C C . GLY A 1 105 ? 12.121 -7.516 -5.450 1.00 95.44 105 GLY A C 1
ATOM 771 O O . GLY A 1 105 ? 11.758 -8.675 -5.265 1.00 95.44 105 GLY A O 1
ATOM 772 N N . LEU A 1 106 ? 11.366 -6.655 -6.146 1.00 97.56 106 LEU A N 1
ATOM 773 C CA . LEU A 1 106 ? 10.055 -7.031 -6.678 1.00 97.56 106 LEU A CA 1
ATOM 774 C C . LEU A 1 106 ? 10.182 -7.920 -7.925 1.00 97.56 106 LEU A C 1
ATOM 776 O O . LEU A 1 106 ? 10.489 -7.438 -9.019 1.00 97.56 106 LEU A O 1
ATOM 780 N N . ASP A 1 107 ? 9.846 -9.204 -7.790 1.00 97.44 107 ASP A N 1
ATOM 781 C CA . ASP A 1 107 ? 9.518 -10.048 -8.942 1.00 97.44 107 ASP A CA 1
ATOM 782 C C . ASP A 1 107 ? 8.138 -9.643 -9.483 1.00 97.44 107 ASP A C 1
ATOM 784 O O . ASP A 1 107 ? 7.091 -9.928 -8.903 1.00 97.44 107 ASP A O 1
ATOM 788 N N . VAL A 1 108 ? 8.135 -8.943 -10.618 1.00 97.19 108 VAL A N 1
ATOM 789 C CA . VAL A 1 108 ? 6.909 -8.447 -11.258 1.00 97.19 108 VAL A CA 1
ATOM 790 C C . VAL A 1 108 ? 6.007 -9.591 -11.733 1.00 97.19 108 VAL A C 1
ATOM 792 O O . VAL A 1 108 ? 4.785 -9.433 -11.750 1.00 97.19 108 VAL A O 1
ATOM 795 N N . ALA A 1 109 ? 6.576 -10.731 -12.132 1.00 97.06 109 ALA A N 1
ATOM 796 C CA . ALA A 1 109 ? 5.805 -11.867 -12.628 1.00 97.06 109 ALA A CA 1
ATOM 797 C C . ALA A 1 109 ? 5.167 -12.663 -11.483 1.00 97.06 109 ALA A C 1
ATOM 799 O O . ALA A 1 109 ? 4.047 -13.155 -11.634 1.00 97.06 109 ALA A O 1
ATOM 800 N N . ALA A 1 110 ? 5.859 -12.762 -10.348 1.00 96.50 110 ALA A N 1
ATOM 801 C CA . ALA A 1 110 ? 5.399 -13.492 -9.175 1.00 96.50 110 ALA A CA 1
ATOM 802 C C . ALA A 1 110 ? 5.812 -12.777 -7.872 1.00 96.50 110 ALA A C 1
ATOM 804 O O . ALA A 1 110 ? 6.777 -13.198 -7.233 1.00 96.50 110 ALA A O 1
ATOM 805 N N . PRO A 1 111 ? 5.083 -11.724 -7.447 1.00 97.06 111 PRO A N 1
ATOM 806 C CA . PRO A 1 111 ? 5.410 -10.997 -6.225 1.00 97.06 111 PRO A CA 1
ATOM 807 C C . PRO A 1 111 ? 5.448 -11.935 -5.014 1.00 97.06 111 PRO A C 1
ATOM 809 O O . PRO A 1 111 ? 4.496 -12.686 -4.771 1.00 97.06 111 PRO A O 1
ATOM 812 N N . ALA A 1 112 ? 6.549 -11.893 -4.265 1.00 95.88 112 ALA A N 1
ATOM 813 C CA . ALA A 1 112 ? 6.696 -12.670 -3.045 1.00 95.88 112 ALA A CA 1
ATOM 814 C C . ALA A 1 112 ? 5.716 -12.179 -1.970 1.00 95.88 112 ALA A C 1
ATOM 816 O O . ALA A 1 112 ? 5.323 -11.012 -1.949 1.00 95.88 112 ALA A O 1
ATOM 817 N N . VAL A 1 113 ? 5.303 -13.090 -1.088 1.00 97.12 113 VAL A N 1
ATOM 818 C CA . VAL A 1 113 ? 4.433 -12.779 0.048 1.00 97.12 113 VAL A CA 1
ATOM 819 C C . VAL A 1 113 ? 4.960 -13.434 1.311 1.00 97.12 113 VAL A C 1
ATOM 821 O O . VAL A 1 113 ? 5.373 -14.596 1.309 1.00 97.12 113 VAL A O 1
ATOM 824 N N . HIS A 1 114 ? 4.903 -12.690 2.403 1.00 96.38 114 HIS A N 1
ATOM 825 C CA . HIS A 1 114 ? 5.451 -13.067 3.695 1.00 96.38 114 HIS A CA 1
ATOM 826 C C . HIS A 1 114 ? 4.482 -12.683 4.824 1.00 96.38 114 HIS A C 1
ATOM 828 O O . HIS A 1 114 ? 3.360 -12.227 4.587 1.00 96.38 114 HIS A O 1
ATOM 834 N N . GLN A 1 115 ? 4.897 -12.938 6.067 1.00 93.75 115 GLN A N 1
ATOM 835 C CA . GLN A 1 115 ? 4.170 -12.585 7.289 1.00 93.75 115 GLN A CA 1
ATOM 836 C C . GLN A 1 115 ? 2.706 -12.996 7.250 1.00 93.75 115 GLN A C 1
ATOM 838 O O . GLN A 1 115 ? 2.442 -14.190 7.186 1.00 93.75 115 GLN A O 1
ATOM 843 N N . GLU A 1 116 ? 1.769 -12.050 7.265 1.00 92.94 116 GLU A N 1
ATOM 844 C CA . GLU A 1 116 ? 0.317 -12.241 7.303 1.00 92.94 116 GLU A CA 1
ATOM 845 C C . GLU A 1 116 ? -0.361 -12.250 5.922 1.00 92.94 116 GLU A C 1
ATOM 847 O O . GLU A 1 116 ? -1.518 -12.678 5.814 1.00 92.94 116 GLU A O 1
ATOM 852 N N . ILE A 1 117 ? 0.378 -11.942 4.852 1.00 97.25 117 ILE A N 1
ATOM 853 C CA . ILE A 1 117 ? -0.127 -11.939 3.477 1.00 97.25 117 ILE A CA 1
ATOM 854 C C . ILE A 1 117 ? -0.261 -13.360 2.915 1.00 97.25 117 ILE A C 1
ATOM 856 O O . ILE A 1 117 ? 0.654 -14.180 2.963 1.00 97.25 117 ILE A O 1
ATOM 860 N N . ALA A 1 118 ? -1.442 -13.660 2.374 1.00 96.88 118 ALA A N 1
ATOM 861 C CA . ALA A 1 118 ? -1.769 -14.933 1.735 1.00 96.88 118 ALA A CA 1
ATOM 862 C C . ALA A 1 118 ? -1.612 -14.903 0.212 1.00 96.88 118 ALA A C 1
ATOM 864 O O . ALA A 1 118 ? -1.450 -15.953 -0.405 1.00 96.88 118 ALA A O 1
ATOM 865 N N . ALA A 1 119 ? -1.758 -13.729 -0.401 1.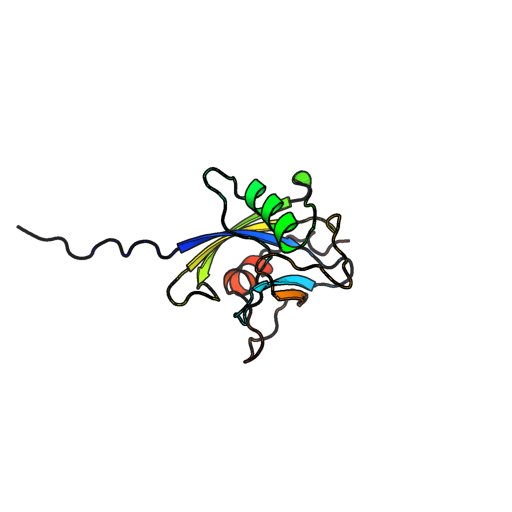00 97.38 119 ALA A N 1
ATOM 866 C CA . ALA A 1 119 ? -1.651 -13.551 -1.842 1.00 97.38 119 ALA A CA 1
ATOM 867 C C . ALA A 1 119 ? -1.292 -12.104 -2.180 1.00 97.38 119 ALA A C 1
ATOM 869 O O . ALA A 1 119 ? -1.768 -11.181 -1.520 1.00 97.38 119 ALA A O 1
A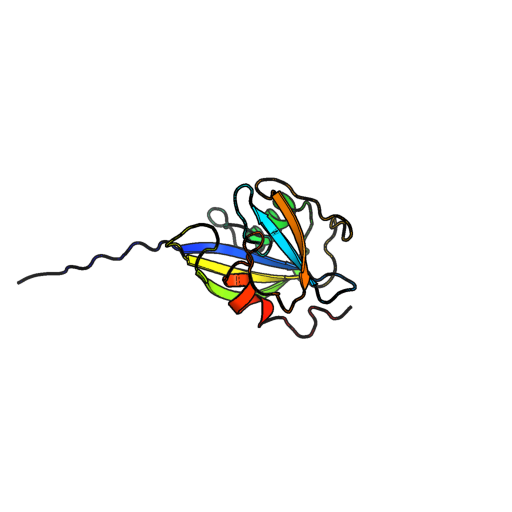TOM 870 N N . ALA A 1 120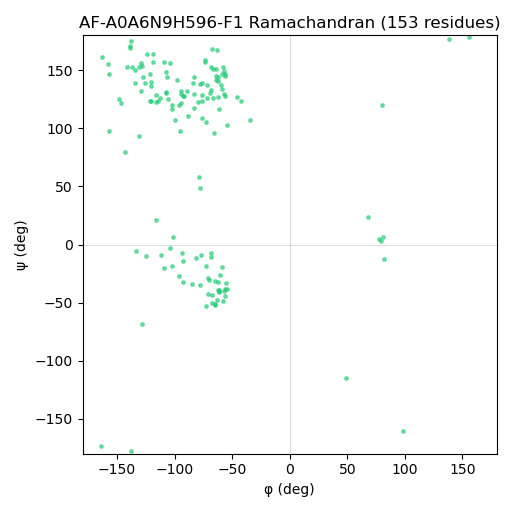 ? -0.528 -11.934 -3.253 1.00 98.12 120 ALA A N 1
ATOM 871 C CA . ALA A 1 120 ? -0.294 -10.667 -3.923 1.00 98.12 120 ALA A CA 1
ATOM 872 C C . ALA A 1 120 ? -0.739 -10.799 -5.382 1.00 98.12 120 ALA A C 1
ATOM 874 O O . ALA A 1 120 ? -0.664 -11.880 -5.970 1.00 98.12 120 ALA A O 1
ATOM 875 N N . GLY A 1 121 ? -1.246 -9.717 -5.959 1.00 97.31 121 GLY A N 1
ATOM 876 C CA . GLY A 1 121 ? -1.758 -9.723 -7.320 1.00 97.31 121 GLY A CA 1
ATOM 877 C C . GLY A 1 121 ? -1.789 -8.336 -7.936 1.00 97.31 121 GLY A C 1
ATOM 878 O O . GLY A 1 121 ? -1.870 -7.326 -7.239 1.00 97.31 121 GLY A O 1
ATOM 879 N N . TRP A 1 122 ? -1.735 -8.313 -9.262 1.00 98.38 122 TRP A N 1
ATOM 880 C CA . TRP A 1 122 ? -1.879 -7.101 -10.052 1.00 98.38 122 TRP A CA 1
ATOM 881 C C . TRP A 1 122 ? -3.340 -6.905 -10.451 1.00 98.38 122 TRP A C 1
ATOM 883 O O . TRP A 1 122 ? -3.959 -7.815 -11.007 1.00 98.38 122 TRP A O 1
ATOM 893 N N . PHE A 1 123 ? -3.883 -5.719 -10.180 1.00 98.44 123 PHE A N 1
ATOM 894 C CA . PHE A 1 123 ? -5.269 -5.371 -10.498 1.00 98.44 123 PHE A CA 1
ATOM 895 C C . PHE A 1 123 ? -5.345 -4.073 -11.292 1.00 98.44 123 PHE A C 1
ATOM 897 O O . PHE A 1 123 ? -4.560 -3.168 -11.015 1.00 98.44 123 PHE A O 1
ATOM 904 N N . PRO A 1 124 ? -6.278 -3.946 -12.253 1.00 97.94 124 PRO A N 1
ATOM 905 C CA . PRO A 1 124 ? -6.436 -2.717 -13.023 1.00 97.94 124 PRO A CA 1
ATOM 906 C C . PRO A 1 124 ? -6.733 -1.525 -12.108 1.00 97.94 124 PRO A C 1
ATOM 908 O O . PRO A 1 124 ? -7.417 -1.664 -11.098 1.00 97.94 124 PRO A O 1
ATOM 911 N N . ALA A 1 125 ? -6.245 -0.342 -12.487 1.00 95.69 125 ALA A N 1
ATOM 912 C CA . ALA A 1 125 ? -6.524 0.901 -11.759 1.00 95.69 125 ALA A CA 1
ATOM 913 C C . ALA A 1 125 ? -8.027 1.236 -11.706 1.00 95.69 125 ALA A C 1
ATOM 915 O O . ALA A 1 125 ? -8.487 1.898 -10.783 1.00 95.69 125 ALA A O 1
ATOM 916 N N . GLU A 1 126 ? -8.786 0.764 -12.694 1.00 96.38 126 GLU A N 1
ATOM 917 C CA . GLU A 1 126 ? -10.244 0.746 -12.671 1.00 96.38 126 GLU A CA 1
ATOM 918 C C . GLU A 1 126 ? -10.700 -0.629 -12.175 1.00 96.38 126 GLU A C 1
ATOM 920 O O . GLU A 1 126 ? -10.689 -1.615 -12.918 1.00 96.38 126 GLU A O 1
ATOM 925 N N . LEU A 1 127 ? -11.022 -0.714 -10.882 1.00 97.31 127 LEU A N 1
ATOM 926 C CA . LEU A 1 127 ? -11.321 -1.995 -10.253 1.00 97.31 127 LEU A CA 1
ATOM 927 C C . LEU A 1 127 ? -12.672 -2.546 -10.718 1.00 97.31 127 LEU A C 1
ATOM 929 O O . LEU A 1 127 ? -13.663 -1.809 -10.737 1.00 97.31 127 LEU A O 1
ATOM 933 N N . PRO A 1 128 ? -12.762 -3.858 -11.004 1.00 95.75 128 PRO A N 1
ATOM 934 C CA . PRO A 1 128 ? -14.047 -4.494 -11.262 1.00 95.75 128 PRO A CA 1
ATOM 935 C C . PRO A 1 128 ? -14.938 -4.427 -10.015 1.00 95.75 128 PRO A C 1
ATOM 937 O O . PRO A 1 128 ? -14.470 -4.134 -8.913 1.00 95.75 128 PRO A O 1
ATOM 940 N N . ALA A 1 129 ? -16.229 -4.722 -10.164 1.00 95.81 129 ALA A N 1
ATOM 941 C CA . ALA A 1 129 ? -17.115 -4.898 -9.016 1.00 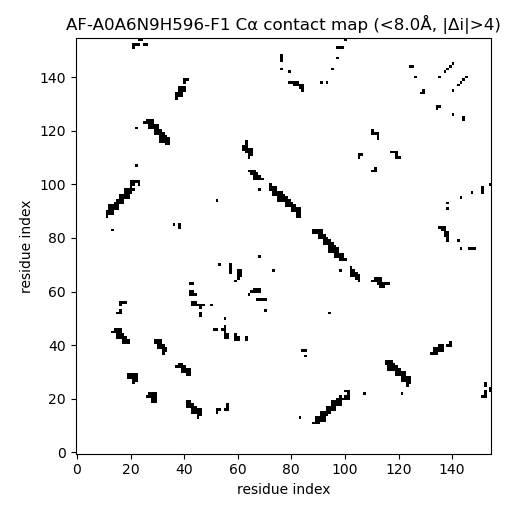95.81 129 ALA A CA 1
ATOM 942 C C . ALA A 1 129 ? -16.611 -6.018 -8.085 1.00 95.81 129 ALA A C 1
ATOM 944 O O . ALA A 1 129 ? -15.920 -6.942 -8.525 1.00 95.81 129 ALA A O 1
ATOM 945 N N . ASP A 1 130 ? -16.955 -5.908 -6.803 1.00 95.44 130 ASP A N 1
ATOM 946 C CA . ASP A 1 130 ? -16.733 -6.983 -5.838 1.00 95.44 130 ASP A CA 1
ATOM 947 C C . ASP A 1 130 ? -17.560 -8.221 -6.216 1.00 95.44 130 ASP A C 1
ATOM 949 O O . ASP A 1 130 ? -18.643 -8.118 -6.798 1.00 95.44 130 ASP A O 1
ATOM 953 N N . ASP A 1 131 ? -17.048 -9.391 -5.853 1.00 93.69 131 ASP A N 1
ATOM 954 C CA . ASP A 1 131 ? -17.725 -10.675 -5.988 1.00 93.69 131 ASP A CA 1
ATOM 955 C C . ASP A 1 131 ? -17.515 -11.536 -4.728 1.00 93.69 131 ASP A C 1
ATOM 957 O O . ASP A 1 131 ? -16.763 -11.171 -3.820 1.00 93.69 131 ASP A O 1
ATOM 961 N N . ASP A 1 132 ? -18.169 -12.700 -4.672 1.00 88.19 132 ASP A N 1
ATOM 962 C CA . ASP A 1 132 ? -18.127 -13.607 -3.513 1.00 88.19 132 ASP A CA 1
ATOM 963 C C . ASP A 1 132 ? -16.712 -14.090 -3.148 1.00 88.19 132 ASP A C 1
ATOM 965 O O . ASP A 1 132 ? -16.482 -14.594 -2.048 1.00 88.19 132 ASP A O 1
ATOM 969 N N . ARG A 1 133 ? -15.756 -13.998 -4.077 1.00 87.56 133 ARG A N 1
ATOM 970 C CA . ARG A 1 133 ? -14.386 -14.500 -3.910 1.00 87.56 133 ARG A CA 1
ATOM 971 C C . ARG A 1 133 ? -13.364 -13.384 -3.763 1.00 87.56 133 ARG A C 1
ATOM 973 O O . ARG A 1 133 ? -12.259 -13.648 -3.287 1.00 87.56 133 ARG A O 1
ATOM 980 N N . ARG A 1 134 ? -13.696 -12.168 -4.188 1.00 93.00 134 ARG A N 1
ATOM 981 C CA . ARG A 1 134 ? -12.774 -11.041 -4.243 1.00 93.00 134 ARG A CA 1
ATOM 982 C C . ARG A 1 134 ? -13.508 -9.743 -3.969 1.00 93.00 134 ARG A C 1
ATOM 984 O O . ARG A 1 134 ? -14.370 -9.316 -4.731 1.00 93.00 134 ARG A O 1
ATOM 991 N N . GLN A 1 135 ? -13.039 -9.070 -2.935 1.00 96.69 135 GLN A N 1
ATOM 992 C CA . GLN A 1 135 ? -13.442 -7.713 -2.604 1.00 96.69 135 GLN A CA 1
ATOM 993 C C . GLN A 1 135 ? -12.224 -6.798 -2.669 1.00 96.69 135 GLN A C 1
ATOM 995 O O . GLN A 1 135 ? -11.085 -7.275 -2.634 1.00 96.69 135 GLN A O 1
ATOM 1000 N N . PHE A 1 136 ? -12.448 -5.493 -2.723 1.00 98.12 136 PHE A N 1
ATOM 1001 C CA . PHE A 1 136 ? -11.379 -4.504 -2.632 1.00 98.12 136 PHE A CA 1
ATOM 1002 C C . PHE A 1 136 ? -11.607 -3.590 -1.440 1.00 98.12 136 PHE A C 1
ATOM 1004 O O . PHE A 1 136 ? -12.728 -3.150 -1.190 1.00 98.12 136 PHE A O 1
ATOM 1011 N N . ALA A 1 137 ? -10.544 -3.305 -0.691 1.00 97.94 137 ALA A N 1
ATOM 1012 C CA . ALA A 1 137 ? -10.651 -2.462 0.485 1.00 97.94 137 ALA A CA 1
ATOM 1013 C C . ALA A 1 137 ? -11.194 -1.069 0.112 1.00 97.94 137 ALA A C 1
ATOM 1015 O O . ALA A 1 137 ? -10.671 -0.460 -0.827 1.00 97.94 137 ALA A O 1
ATOM 1016 N N . PRO A 1 138 ? -12.179 -0.528 0.857 1.00 97.94 138 PRO A N 1
ATOM 1017 C CA . PRO A 1 138 ? -12.767 0.782 0.568 1.00 97.94 138 PRO A CA 1
ATOM 1018 C C . PRO A 1 138 ? -11.737 1.914 0.470 1.00 97.94 138 PRO A C 1
ATOM 1020 O O . PRO A 1 138 ? -11.809 2.740 -0.432 1.00 97.94 138 PRO A O 1
ATOM 1023 N N . LEU A 1 139 ? -10.700 1.910 1.320 1.00 98.19 139 LEU A N 1
ATOM 1024 C CA . LEU A 1 139 ? -9.599 2.882 1.231 1.00 98.19 139 LEU A CA 1
ATOM 1025 C C . LEU A 1 139 ? -8.909 2.852 -0.147 1.00 98.19 139 LEU A C 1
ATOM 1027 O O . LEU A 1 139 ? -8.553 3.891 -0.700 1.00 98.19 139 LEU A O 1
ATOM 1031 N N . THR A 1 140 ? -8.725 1.657 -0.711 1.00 98.00 140 THR A N 1
ATOM 1032 C CA . THR A 1 140 ? -8.121 1.467 -2.032 1.00 98.00 140 THR A CA 1
ATOM 1033 C C . THR A 1 140 ? -9.076 1.897 -3.141 1.00 98.00 140 THR A C 1
ATOM 1035 O O . THR A 1 140 ? -8.694 2.707 -3.986 1.00 98.00 140 THR A O 1
ATOM 1038 N N . ARG A 1 141 ? -10.303 1.359 -3.129 1.00 97.50 141 ARG A N 1
ATOM 1039 C CA . ARG A 1 141 ? -11.303 1.552 -4.186 1.00 97.50 141 ARG A CA 1
ATOM 1040 C C . ARG A 1 141 ? -11.796 2.993 -4.250 1.00 97.50 141 ARG A C 1
ATOM 1042 O O . ARG A 1 141 ? -11.774 3.570 -5.326 1.00 97.50 141 ARG A O 1
ATOM 1049 N N . ASP A 1 142 ? -12.201 3.557 -3.118 1.00 97.25 142 ASP A N 1
ATOM 1050 C CA . ASP A 1 142 ? -12.987 4.794 -3.080 1.00 97.25 142 ASP A CA 1
ATOM 1051 C C . ASP A 1 142 ? -12.108 6.047 -2.946 1.00 97.25 142 ASP A C 1
ATOM 1053 O O . ASP A 1 142 ? -12.572 7.163 -3.177 1.00 97.25 142 ASP A O 1
ATOM 1057 N N . PHE A 1 143 ? -10.826 5.878 -2.594 1.00 98.12 143 PHE A N 1
ATOM 1058 C CA . PHE A 1 143 ? -9.901 6.992 -2.370 1.00 98.12 143 PHE A CA 1
ATOM 1059 C C . PHE A 1 143 ? -8.599 6.846 -3.152 1.00 98.12 143 PHE A C 1
ATOM 1061 O O . PHE A 1 143 ? -8.366 7.621 -4.078 1.00 98.12 143 PHE A O 1
ATOM 1068 N N . ALA A 1 144 ? -7.745 5.877 -2.811 1.00 97.56 144 ALA A N 1
ATOM 1069 C CA . ALA A 1 144 ? -6.363 5.849 -3.299 1.00 97.56 144 ALA A CA 1
ATOM 1070 C C . ALA A 1 144 ? -6.261 5.868 -4.837 1.00 97.56 144 ALA A C 1
ATOM 1072 O O . ALA A 1 144 ? -5.489 6.643 -5.399 1.00 97.56 144 ALA A O 1
ATOM 1073 N N . LEU A 1 145 ? -7.080 5.068 -5.528 1.00 97.88 145 LEU A N 1
ATOM 1074 C CA . LEU A 1 145 ? -7.054 4.979 -6.994 1.00 97.88 145 LEU A CA 1
ATOM 1075 C C . LEU A 1 145 ? -7.639 6.210 -7.706 1.00 97.88 145 LEU A C 1
ATOM 1077 O O . LEU A 1 145 ? -7.330 6.444 -8.873 1.00 97.88 145 LEU A O 1
ATOM 1081 N N . HIS A 1 146 ? -8.424 7.034 -7.010 1.00 97.38 146 HIS A N 1
ATOM 1082 C CA . HIS A 1 146 ? -8.947 8.296 -7.543 1.00 97.38 146 HIS A CA 1
ATOM 1083 C C . HIS A 1 146 ? -7.932 9.447 -7.468 1.00 97.38 146 HIS A C 1
ATOM 1085 O O . HIS A 1 146 ? -8.148 10.488 -8.084 1.00 97.38 146 HIS A O 1
ATOM 1091 N N . HIS A 1 147 ? -6.828 9.263 -6.736 1.00 97.75 147 HIS A N 1
ATOM 1092 C CA . HIS A 1 147 ? -5.818 10.295 -6.475 1.00 97.75 147 HIS A CA 1
ATOM 1093 C C . HIS A 1 147 ? -4.451 9.947 -7.078 1.00 97.75 147 HIS A C 1
ATOM 1095 O O . HIS A 1 147 ? -3.423 10.469 -6.646 1.00 97.75 147 HIS A O 1
ATOM 1101 N N . LEU A 1 148 ? -4.419 9.057 -8.075 1.00 97.19 148 LEU A N 1
ATOM 1102 C CA . LEU A 1 148 ? -3.174 8.679 -8.735 1.00 97.19 148 LEU A CA 1
ATOM 1103 C C . LEU A 1 148 ? -2.549 9.899 -9.427 1.00 97.19 148 LEU A C 1
ATOM 1105 O O . LEU A 1 148 ? -3.216 10.550 -10.235 1.00 97.19 148 LEU A O 1
ATOM 1109 N N . PRO A 1 149 ? -1.269 10.205 -9.162 1.00 96.56 149 PRO A N 1
ATOM 1110 C CA . PRO A 1 149 ? -0.601 11.294 -9.850 1.00 96.56 149 PRO A CA 1
ATOM 1111 C C . PRO A 1 149 ? -0.396 10.949 -11.330 1.00 96.56 149 PRO A C 1
ATOM 1113 O O . PRO A 1 149 ? -0.238 9.782 -11.689 1.00 96.56 149 PRO A O 1
ATOM 1116 N N . GLU A 1 150 ? -0.328 11.962 -12.198 1.00 95.00 150 GLU A N 1
ATOM 1117 C CA . GLU A 1 150 ? -0.210 11.770 -13.657 1.00 95.00 150 GLU A CA 1
ATOM 1118 C C . GLU A 1 150 ? 0.984 10.890 -14.057 1.00 95.00 150 GLU A C 1
ATOM 1120 O O . GLU A 1 150 ? 0.917 10.110 -15.005 1.00 95.00 150 GLU A O 1
ATOM 1125 N N . TRP A 1 151 ? 2.074 10.974 -13.294 1.00 95.38 151 TRP A N 1
ATOM 1126 C CA . TRP A 1 151 ? 3.288 10.204 -13.535 1.00 95.38 151 TRP A CA 1
ATOM 1127 C C . TRP A 1 151 ? 3.200 8.740 -13.092 1.00 95.38 151 TRP A C 1
ATOM 1129 O O . TRP A 1 151 ? 4.121 7.985 -13.378 1.00 95.38 151 TRP A O 1
ATOM 1139 N N . PHE A 1 152 ? 2.150 8.318 -12.383 1.00 97.38 152 PHE A N 1
ATOM 1140 C CA . PHE A 1 152 ? 2.125 7.024 -11.695 1.00 97.38 152 PHE A CA 1
ATOM 1141 C C . PHE A 1 152 ? 2.271 5.820 -12.634 1.00 97.38 152 PHE A C 1
ATOM 1143 O O . PHE A 1 152 ? 2.980 4.870 -12.320 1.00 97.38 152 PHE A O 1
ATOM 1150 N N . PHE A 1 153 ? 1.639 5.882 -13.807 1.00 96.19 153 PHE A N 1
ATOM 1151 C CA . PHE A 1 153 ? 1.783 4.873 -14.862 1.00 96.19 153 PHE A CA 1
ATOM 1152 C C . PHE A 1 153 ? 2.721 5.317 -15.992 1.00 96.19 153 PHE A C 1
ATOM 1154 O O . PHE A 1 153 ? 2.795 4.639 -17.017 1.00 96.19 153 PHE A O 1
ATOM 1161 N N . ALA A 1 154 ? 3.389 6.464 -15.846 1.00 86.06 154 ALA A N 1
ATOM 1162 C CA . ALA A 1 154 ? 4.373 6.915 -16.817 1.00 86.06 154 ALA A CA 1
ATOM 1163 C C . ALA A 1 154 ? 5.662 6.106 -16.616 1.00 86.06 154 ALA A C 1
ATOM 1165 O O . ALA A 1 154 ? 6.186 6.042 -15.504 1.00 86.06 154 ALA A O 1
ATOM 1166 N N . ALA A 1 155 ? 6.104 5.451 -17.691 1.00 59.38 155 ALA A N 1
ATOM 1167 C CA . ALA A 1 155 ? 7.314 4.634 -17.728 1.00 59.38 155 ALA A CA 1
ATOM 1168 C C . ALA A 1 155 ? 8.587 5.472 -17.540 1.00 59.38 155 ALA A C 1
ATOM 1170 O O . ALA A 1 155 ? 8.629 6.605 -18.075 1.00 59.38 155 ALA A O 1
#

InterPro domains:
  IPR000086 NUDIX hydrolase domain [PF00293] (16-134)
  IPR000086 NUDIX hydrolase domain [PS51462] (11-145)
  IPR015797 NUDIX hydrolase-like domain superfamily [SSF55811] (11-145)
  IPR020084 NUDIX hydrolase, conserved site [PS00893] (45-66)

Mean predicted aligned error: 5.09 Å

Organism: NCBI:txid2695267

Radius of gyration: 16.49 Å; Cα contacts (8 Å, |Δi|>4): 313; chains: 1; bounding box: 43×35×56 Å

pLDDT: mean 92.68, std 14.25, range [34.72, 98.88]

Secondary structure (DSSP, 8-state):
------------EEEEEEEE-B-TTSSEEEEEEETT--EEE-SEEPPPTT--HHHHHHHHHHHHH--BPPGGGEEEEEEEEEE-SSSTT-EEEEEEEEE-SPPBT--SSS----TTEEEEEEEESSPPPPBTTBEE-HIIIIIGGGG--TTTT--

Sequence (155 aa):
MAGQENRLAGERTIVVAAVLIAHPRRREVLMVRKRGTSAFMLPGGKPAAGESMLDAILREAAEELGVELEPGRLAELGTWTAAAANEAGFTVTGTVFAYRGTPAGLDVAAPAVHQEIAAAGWFPAELPADDDRRQFAPLTRDFALHHLPEWFFAA